Protein AF-A0A3B9D302-F1 (afdb_monomer)

Solvent-accessible surface area (backbone atoms only — not comparable to full-atom values): 5746 Å² total; per-residue (Å²): 90,82,48,61,68,98,59,25,64,59,91,90,47,84,28,85,63,67,71,75,46,76,52,78,63,96,86,53,63,49,58,57,84,96,60,88,85,84,70,48,58,90,78,43,80,75,22,74,51,73,34,14,52,52,15,31,55,36,42,57,72,78,44,85,58,67,58,36,80,77,82,58,65,63,34,53,75,69,70,45,78,59,70,29,50,56,65,87,34,58,109

Structure (mmCIF, N/CA/C/O backbone):
data_AF-A0A3B9D302-F1
#
_entry.id   AF-A0A3B9D302-F1
#
loop_
_atom_site.group_PDB
_atom_site.id
_atom_site.type_symbol
_atom_site.label_atom_id
_atom_site.label_alt_id
_atom_site.label_comp_id
_atom_site.label_asym_id
_atom_site.label_entity_id
_atom_site.label_seq_id
_atom_site.pdbx_PDB_ins_code
_atom_site.Cartn_x
_atom_site.Cartn_y
_atom_site.Cartn_z
_atom_site.occupancy
_atom_site.B_iso_or_equiv
_atom_site.auth_seq_id
_atom_site.auth_comp_id
_atom_site.auth_asym_id
_atom_site.auth_atom_id
_atom_site.pdbx_PDB_model_num
ATOM 1 N N . ILE A 1 1 ? -5.709 -6.239 11.848 1.00 92.88 1 ILE A N 1
ATOM 2 C CA . ILE A 1 1 ? -4.872 -7.411 11.498 1.00 92.88 1 ILE A CA 1
ATOM 3 C C . ILE A 1 1 ? -4.511 -7.300 10.029 1.00 92.88 1 ILE A C 1
ATOM 5 O O . ILE A 1 1 ? -5.396 -7.041 9.221 1.00 92.88 1 ILE A O 1
ATOM 9 N N . LEU A 1 2 ? -3.229 -7.468 9.716 1.00 94.69 2 LEU A N 1
ATOM 10 C CA . LEU A 1 2 ? -2.704 -7.562 8.357 1.00 94.69 2 LEU A CA 1
ATOM 11 C C . LEU A 1 2 ? -2.123 -8.963 8.204 1.00 94.69 2 LEU A C 1
ATOM 13 O O . LEU A 1 2 ? -1.272 -9.352 9.000 1.00 94.69 2 LEU A O 1
ATOM 17 N N . TYR A 1 3 ? -2.607 -9.720 7.228 1.00 94.94 3 TYR A N 1
ATOM 18 C CA . TYR A 1 3 ? -2.095 -11.045 6.907 1.00 94.94 3 TYR A CA 1
ATOM 19 C C . TYR A 1 3 ? -1.771 -11.106 5.418 1.00 94.94 3 TYR A C 1
ATOM 21 O O . TYR A 1 3 ? -2.653 -10.936 4.578 1.00 94.94 3 TYR A O 1
ATOM 29 N N . PHE A 1 4 ? -0.500 -11.318 5.106 1.00 92.88 4 PHE A N 1
ATOM 30 C CA . PHE A 1 4 ? 0.017 -11.441 3.749 1.00 92.88 4 PHE A CA 1
ATOM 31 C C . PHE A 1 4 ? 1.288 -12.301 3.786 1.00 92.88 4 PHE A C 1
ATOM 33 O O . PHE A 1 4 ? 1.976 -12.311 4.814 1.00 92.88 4 PHE A O 1
ATOM 40 N N . PRO A 1 5 ? 1.590 -13.066 2.726 1.00 89.62 5 PRO A N 1
ATOM 41 C CA . PRO A 1 5 ? 2.839 -13.808 2.651 1.00 89.62 5 PRO A CA 1
ATOM 42 C C . PRO A 1 5 ? 3.998 -12.848 2.366 1.00 89.62 5 PRO A C 1
ATOM 44 O O . PRO A 1 5 ? 3.798 -11.774 1.805 1.00 89.62 5 PRO A O 1
ATOM 47 N N . GLU A 1 6 ? 5.218 -13.256 2.709 1.00 84.12 6 GLU A N 1
ATOM 48 C CA . GLU A 1 6 ? 6.421 -12.478 2.392 1.00 84.12 6 GLU A CA 1
ATOM 49 C C . GLU A 1 6 ? 6.546 -12.215 0.882 1.00 84.12 6 GLU A C 1
ATOM 51 O O . GLU A 1 6 ? 6.888 -11.110 0.479 1.00 84.12 6 GLU A O 1
ATOM 56 N N . ASN A 1 7 ? 6.224 -13.218 0.058 1.00 79.88 7 ASN A N 1
ATOM 57 C CA . ASN A 1 7 ? 6.350 -13.175 -1.396 1.00 79.88 7 ASN A CA 1
ATOM 58 C C . ASN A 1 7 ? 5.213 -13.954 -2.079 1.00 79.88 7 ASN A C 1
ATOM 60 O O . ASN A 1 7 ? 4.529 -14.770 -1.450 1.00 79.88 7 ASN A O 1
ATOM 64 N N . GLY A 1 8 ? 5.026 -13.715 -3.380 1.00 81.56 8 GLY A N 1
ATOM 65 C CA . GLY A 1 8 ? 4.165 -14.538 -4.226 1.00 81.56 8 GLY A CA 1
ATOM 66 C C . GLY A 1 8 ? 4.788 -15.900 -4.555 1.00 81.56 8 GLY A C 1
ATOM 67 O O . GLY A 1 8 ? 5.988 -16.120 -4.408 1.00 81.56 8 GLY A O 1
ATOM 68 N N . GLU A 1 9 ? 3.958 -16.817 -5.044 1.00 82.31 9 GLU A N 1
ATOM 69 C CA . GLU A 1 9 ? 4.388 -18.113 -5.585 1.00 82.31 9 GLU A CA 1
ATOM 70 C C . GLU A 1 9 ? 5.125 -17.901 -6.933 1.00 82.31 9 GLU A C 1
ATOM 72 O O . GLU A 1 9 ? 4.763 -16.999 -7.690 1.00 82.31 9 GLU A O 1
ATOM 77 N N . GLY A 1 10 ? 6.175 -18.679 -7.226 1.00 78.75 10 GLY A N 1
ATOM 78 C CA . GLY A 1 10 ? 7.025 -18.511 -8.421 1.00 78.75 10 GLY A CA 1
ATOM 79 C C . GLY A 1 10 ? 6.994 -19.675 -9.423 1.00 78.75 10 GLY A C 1
ATOM 80 O O . GLY A 1 10 ? 7.518 -19.558 -10.526 1.00 78.75 10 GLY A O 1
ATOM 81 N N . HIS A 1 11 ? 6.395 -20.809 -9.064 1.00 80.44 11 HIS A N 1
ATOM 82 C CA . HIS A 1 11 ? 6.259 -22.009 -9.890 1.00 80.44 11 HIS A CA 1
ATOM 83 C C . HIS A 1 11 ? 5.306 -21.772 -11.068 1.00 80.44 11 HIS A C 1
ATOM 85 O O . HIS A 1 11 ? 5.549 -22.288 -12.158 1.00 80.44 11 HIS A O 1
ATOM 91 N N . HIS A 1 12 ? 4.269 -20.945 -10.903 1.00 73.56 12 HIS A N 1
ATOM 92 C CA . HIS A 1 12 ? 3.366 -20.550 -11.997 1.00 73.56 12 HIS A CA 1
ATOM 93 C C . HIS A 1 12 ? 3.004 -19.059 -12.000 1.00 73.56 12 HIS A C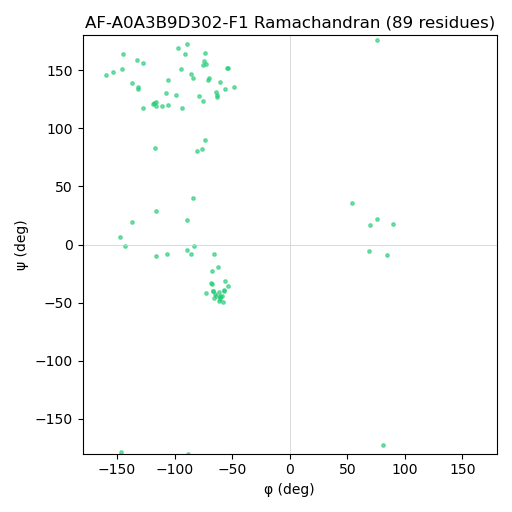 1
ATOM 95 O O . HIS A 1 12 ? 2.012 -18.650 -12.605 1.00 73.56 12 HIS A O 1
ATOM 101 N N . SER A 1 13 ? 3.801 -18.237 -11.326 1.00 72.00 13 SER A N 1
ATOM 102 C CA . SER A 1 13 ? 3.634 -16.787 -11.275 1.00 72.00 13 SER A CA 1
ATOM 103 C C . SER A 1 13 ? 5.007 -16.112 -11.190 1.00 72.00 13 SER A C 1
ATOM 105 O O . SER A 1 13 ? 6.045 -16.764 -11.259 1.00 72.00 13 SER A O 1
ATOM 107 N N . TRP A 1 14 ? 5.023 -14.787 -11.106 1.00 78.75 14 TRP A N 1
ATOM 108 C CA . TRP A 1 14 ? 6.241 -13.979 -11.085 1.00 78.75 14 TRP A CA 1
ATOM 109 C C . TRP A 1 14 ? 6.788 -13.748 -9.672 1.00 78.75 14 TRP A C 1
ATOM 111 O O . TRP A 1 14 ? 7.837 -13.131 -9.523 1.00 78.75 14 TRP A O 1
ATOM 121 N N . GLY A 1 15 ? 6.082 -14.198 -8.630 1.00 86.12 15 GLY A N 1
ATOM 122 C CA . GLY A 1 15 ? 6.460 -13.984 -7.229 1.00 86.12 15 GLY A CA 1
ATOM 123 C C . GLY A 1 15 ? 6.360 -12.533 -6.734 1.00 86.12 15 GLY A C 1
ATOM 124 O O . GLY A 1 15 ? 6.522 -12.289 -5.542 1.00 86.12 15 GLY A O 1
ATOM 125 N N . THR A 1 16 ? 6.057 -11.576 -7.614 1.00 86.88 16 THR A N 1
ATOM 126 C CA . THR A 1 16 ? 6.006 -10.132 -7.322 1.00 86.88 16 THR A CA 1
ATOM 127 C C . THR A 1 16 ? 4.665 -9.657 -6.768 1.00 86.88 16 THR A C 1
ATOM 129 O O . THR A 1 16 ? 4.543 -8.510 -6.344 1.00 86.88 16 THR A O 1
ATOM 132 N N . GLU A 1 17 ? 3.649 -10.522 -6.765 1.00 88.19 17 GLU A N 1
ATOM 133 C CA . GLU A 1 17 ? 2.290 -10.183 -6.350 1.00 88.19 17 GLU A CA 1
ATOM 134 C C . GLU A 1 17 ? 1.746 -11.223 -5.377 1.00 88.19 17 GLU A C 1
ATOM 136 O O . GLU A 1 17 ? 1.857 -12.432 -5.598 1.00 88.19 17 GLU A O 1
ATOM 141 N N . ALA A 1 18 ? 1.112 -10.743 -4.311 1.00 88.62 18 ALA A N 1
ATOM 142 C CA . ALA A 1 18 ? 0.522 -11.581 -3.283 1.00 88.62 18 ALA A CA 1
ATOM 143 C C . ALA A 1 18 ? -0.757 -10.951 -2.710 1.00 88.62 18 ALA A C 1
ATOM 145 O O . ALA A 1 18 ? -0.891 -9.724 -2.693 1.00 88.62 18 ALA A O 1
ATOM 146 N N . PRO A 1 19 ? -1.712 -11.768 -2.227 1.00 90.62 19 PRO A N 1
ATOM 147 C CA . PRO A 1 19 ? -2.910 -11.253 -1.584 1.00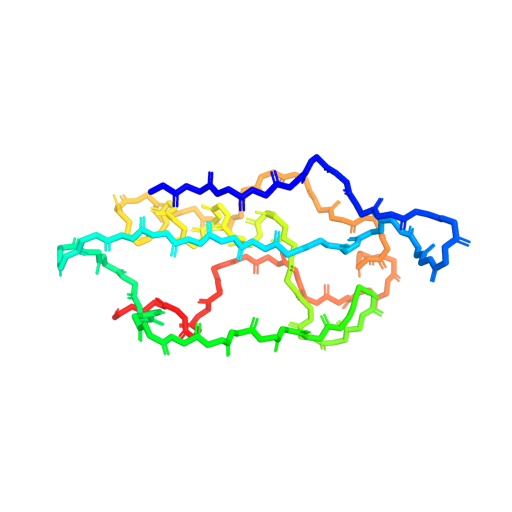 90.62 19 PRO A CA 1
ATOM 148 C C . PRO A 1 19 ? -2.595 -10.648 -0.212 1.00 90.62 19 PRO A C 1
ATOM 150 O O . PRO A 1 19 ? -1.830 -11.208 0.573 1.00 90.62 19 PRO A O 1
ATOM 153 N N . PHE A 1 20 ? -3.275 -9.546 0.100 1.00 93.38 20 PHE A N 1
ATOM 154 C CA . PHE A 1 20 ? -3.361 -8.982 1.443 1.00 93.38 20 PHE A CA 1
ATOM 155 C C . PHE A 1 20 ? -4.758 -9.225 2.003 1.00 93.38 20 PHE A C 1
ATOM 157 O O . PHE A 1 20 ? -5.761 -8.900 1.367 1.00 93.38 20 PHE A O 1
ATOM 164 N N . ILE A 1 21 ? -4.823 -9.756 3.220 1.00 95.19 21 ILE A N 1
ATOM 165 C CA . ILE A 1 21 ? -6.046 -9.820 4.012 1.00 95.19 21 ILE A CA 1
ATOM 166 C C . ILE A 1 21 ? -5.927 -8.778 5.113 1.00 95.19 21 ILE A C 1
ATOM 168 O O . ILE A 1 21 ? -5.025 -8.832 5.954 1.00 95.19 21 ILE A O 1
ATOM 172 N N . VAL A 1 22 ? -6.856 -7.829 5.113 1.00 95.38 22 VAL A N 1
ATOM 173 C CA . VAL A 1 22 ? -6.918 -6.776 6.120 1.00 95.38 22 VAL A CA 1
ATOM 174 C C . VAL A 1 22 ? -8.238 -6.893 6.864 1.00 95.38 22 VAL A C 1
ATOM 176 O O . VAL A 1 22 ? -9.308 -6.830 6.267 1.00 95.38 22 VAL A O 1
ATOM 179 N N . LEU A 1 23 ? -8.147 -7.075 8.178 1.00 95.19 23 LEU A N 1
ATOM 180 C CA . LEU A 1 23 ? -9.295 -7.116 9.079 1.00 95.19 23 LEU A CA 1
ATOM 181 C C . LEU A 1 23 ? -9.168 -5.963 10.067 1.00 95.19 23 LEU A C 1
ATOM 183 O O . LEU A 1 23 ? -8.177 -5.882 10.801 1.00 95.19 23 LEU A O 1
ATOM 187 N N . ALA A 1 24 ? -10.160 -5.085 10.095 1.00 94.31 24 ALA A N 1
ATOM 188 C CA . ALA A 1 24 ? -10.220 -3.947 11.000 1.00 94.31 24 ALA A CA 1
ATOM 189 C C . ALA A 1 24 ? -11.604 -3.865 11.659 1.00 94.31 24 ALA A C 1
ATOM 191 O O . ALA A 1 24 ? -12.558 -4.460 11.162 1.00 94.31 24 ALA A O 1
ATOM 192 N N . GLY A 1 25 ? -11.682 -3.178 12.800 1.00 93.31 25 GLY A N 1
ATOM 193 C CA . GLY A 1 25 ? -12.956 -2.858 13.449 1.00 93.31 25 GLY A CA 1
ATOM 194 C C . GLY A 1 25 ? -13.547 -1.546 12.933 1.00 93.31 25 GLY A C 1
ATOM 195 O O . GLY A 1 25 ? -12.925 -0.858 12.126 1.00 93.31 25 GLY A O 1
ATOM 196 N N . ASP A 1 26 ? -14.706 -1.171 13.468 1.00 90.69 26 ASP A N 1
ATOM 197 C CA . ASP A 1 26 ? -15.520 -0.043 12.984 1.00 90.69 26 ASP A CA 1
ATOM 198 C C . ASP A 1 26 ? -14.832 1.331 13.075 1.00 90.69 26 ASP A C 1
ATOM 200 O O . ASP A 1 26 ? -15.200 2.256 12.361 1.00 90.69 26 ASP A O 1
ATOM 204 N N . ASN A 1 27 ? -13.792 1.462 13.904 1.00 91.69 27 ASN A N 1
ATOM 205 C CA . ASN A 1 27 ? -12.999 2.689 14.039 1.00 91.69 27 ASN A CA 1
ATOM 206 C C . ASN A 1 27 ? -11.805 2.750 13.063 1.00 91.69 27 ASN A C 1
ATOM 208 O O . ASN A 1 27 ? -10.817 3.436 13.331 1.00 91.69 27 ASN A O 1
ATOM 212 N N . CYS A 1 28 ? -11.841 1.993 11.963 1.00 93.62 28 CYS A N 1
ATOM 213 C CA . CYS A 1 28 ? -10.815 2.061 10.929 1.00 93.62 28 CYS A CA 1
ATOM 214 C C . CYS A 1 28 ? -10.995 3.321 10.079 1.00 93.62 28 CYS A C 1
ATOM 216 O O . CYS A 1 28 ? -12.042 3.507 9.466 1.00 93.62 28 CYS A O 1
ATOM 218 N N . ASN A 1 29 ? -9.960 4.156 9.990 1.00 94.19 29 ASN A N 1
ATOM 219 C CA . ASN A 1 29 ? -10.006 5.389 9.201 1.00 94.19 29 ASN A CA 1
ATOM 220 C C . ASN A 1 29 ? -9.687 5.170 7.706 1.00 94.19 29 A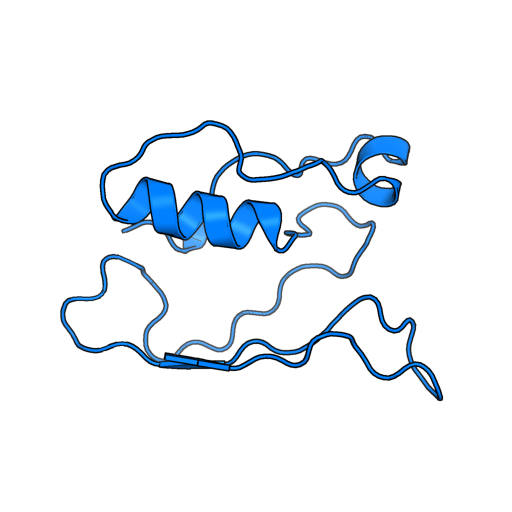SN A C 1
ATOM 222 O O . ASN A 1 29 ? -8.925 5.933 7.118 1.00 94.19 29 ASN A O 1
ATOM 226 N N . LEU A 1 30 ? -10.190 4.079 7.121 1.00 95.12 30 LEU A N 1
ATOM 227 C CA . LEU A 1 30 ? -9.990 3.724 5.714 1.00 95.12 30 LEU A CA 1
ATOM 228 C C . LEU A 1 30 ? -11.299 3.229 5.084 1.00 95.12 30 LEU A C 1
ATOM 230 O O . LEU A 1 30 ? -11.996 2.400 5.674 1.00 95.12 30 LEU A O 1
ATOM 234 N N . ASP A 1 31 ? -11.579 3.640 3.846 1.00 94.44 31 ASP A N 1
ATOM 235 C CA . ASP A 1 31 ? -12.705 3.140 3.046 1.00 94.44 31 ASP A CA 1
ATOM 236 C C . ASP A 1 31 ? -12.377 1.789 2.386 1.00 94.44 31 ASP A C 1
ATOM 238 O O . ASP A 1 31 ? -11.998 1.687 1.215 1.00 94.44 31 ASP A O 1
ATOM 242 N N . MET A 1 32 ? -12.499 0.710 3.161 1.00 92.06 32 MET A N 1
ATOM 243 C CA . MET A 1 32 ? -12.148 -0.637 2.694 1.00 92.06 32 MET A CA 1
ATOM 244 C C . MET A 1 32 ? -13.061 -1.766 3.190 1.00 92.06 32 MET A C 1
ATOM 246 O O . MET A 1 32 ? -12.872 -2.929 2.821 1.00 92.06 32 MET A O 1
ATOM 250 N N . THR A 1 33 ? -14.062 -1.450 4.012 1.00 92.38 33 THR A N 1
ATOM 251 C CA . THR A 1 33 ? -14.928 -2.444 4.657 1.00 92.38 33 THR A CA 1
ATOM 252 C C . THR A 1 33 ? -15.735 -3.244 3.637 1.00 92.38 33 THR A C 1
ATOM 254 O O . THR A 1 33 ? -16.442 -2.684 2.806 1.00 92.38 33 THR A O 1
ATOM 257 N N . GLY A 1 34 ? -15.657 -4.577 3.715 1.00 92.50 34 GLY A N 1
ATOM 258 C CA . GLY A 1 34 ? -16.456 -5.480 2.878 1.00 92.50 34 GLY A CA 1
ATOM 259 C C . GLY A 1 34 ? -16.069 -5.501 1.395 1.00 92.50 34 GLY A C 1
ATOM 260 O O . GLY A 1 34 ? -16.855 -5.971 0.572 1.00 92.50 34 GLY A O 1
ATOM 261 N N . ARG A 1 35 ? -14.882 -4.999 1.030 1.00 92.00 35 ARG A N 1
ATOM 262 C CA . ARG A 1 35 ? -14.447 -4.873 -0.368 1.00 92.00 35 ARG A CA 1
ATOM 263 C C . ARG A 1 35 ? -13.395 -5.916 -0.739 1.00 92.00 35 ARG A C 1
ATOM 265 O O . ARG A 1 35 ? -12.465 -6.181 0.015 1.00 92.00 35 ARG A O 1
ATOM 272 N N . TYR A 1 36 ? -13.500 -6.438 -1.960 1.00 94.94 36 TYR A N 1
ATOM 273 C CA . TYR A 1 36 ? -12.368 -7.026 -2.675 1.00 94.94 36 TYR A CA 1
ATOM 274 C C . TYR A 1 36 ? -11.753 -5.941 -3.558 1.00 94.94 36 TYR A C 1
ATOM 276 O O . TYR A 1 36 ? -12.417 -5.417 -4.453 1.00 94.94 36 TYR A O 1
ATOM 284 N N . ILE A 1 37 ? -10.497 -5.588 -3.295 1.00 93.50 37 ILE A N 1
ATOM 285 C CA . ILE A 1 37 ? -9.774 -4.558 -4.042 1.00 93.50 37 ILE A CA 1
ATOM 286 C C . ILE A 1 37 ? -8.681 -5.249 -4.851 1.00 93.50 37 ILE A C 1
ATOM 288 O O . ILE A 1 37 ? -7.782 -5.871 -4.288 1.00 93.50 37 ILE A O 1
ATOM 292 N N . ARG A 1 38 ? -8.752 -5.123 -6.178 1.00 93.56 38 ARG A N 1
ATOM 293 C CA . ARG A 1 38 ? -7.694 -5.552 -7.093 1.00 93.56 38 ARG A CA 1
ATOM 294 C C . ARG A 1 38 ? -7.137 -4.334 -7.807 1.00 93.56 38 ARG A C 1
ATOM 296 O O . ARG A 1 38 ? -7.861 -3.646 -8.520 1.00 93.56 38 ARG A O 1
ATOM 303 N N . LEU A 1 39 ? -5.853 -4.088 -7.605 1.00 93.88 39 LEU A N 1
ATOM 304 C CA . LEU A 1 39 ? -5.113 -3.049 -8.307 1.00 93.88 39 LEU A CA 1
ATOM 305 C C . LEU A 1 39 ? -4.483 -3.613 -9.589 1.00 93.88 39 LEU A C 1
ATOM 307 O O . LEU A 1 39 ? -4.405 -4.838 -9.738 1.00 93.88 39 LEU A O 1
ATOM 311 N N . PRO A 1 40 ? -4.052 -2.746 -10.524 1.00 95.56 40 PRO A N 1
ATOM 312 C CA . PRO A 1 40 ? -3.304 -3.168 -11.702 1.00 95.56 40 PRO A CA 1
ATOM 313 C C . PRO A 1 40 ? -2.069 -3.987 -11.332 1.00 95.56 40 PRO A C 1
ATOM 315 O O . PRO A 1 40 ? -1.499 -3.816 -10.252 1.00 95.56 40 PRO A O 1
ATOM 318 N N . TYR A 1 41 ? -1.667 -4.873 -12.240 1.00 93.38 41 TYR A N 1
ATOM 319 C CA . TYR A 1 41 ? -0.562 -5.791 -11.998 1.00 93.38 41 TYR A CA 1
ATOM 320 C C . TYR A 1 41 ? 0.797 -5.076 -12.025 1.00 93.38 41 TYR A C 1
ATOM 322 O O . TYR A 1 41 ? 0.932 -4.013 -12.642 1.00 93.38 41 TYR A O 1
ATOM 330 N N . HIS A 1 42 ? 1.798 -5.646 -11.350 1.00 94.00 42 HIS A N 1
ATOM 331 C CA . HIS A 1 42 ? 3.140 -5.067 -11.199 1.00 94.00 42 HIS A CA 1
ATOM 332 C C . HIS A 1 42 ? 3.714 -4.583 -12.536 1.00 94.00 42 HIS A C 1
ATOM 334 O O . HIS A 1 42 ? 3.599 -5.244 -13.572 1.00 94.00 42 HIS A O 1
ATOM 340 N N . GLY A 1 43 ? 4.305 -3.387 -12.523 1.00 94.31 43 GLY A N 1
ATOM 341 C CA . GLY A 1 43 ? 4.888 -2.769 -13.711 1.00 94.31 43 GLY A CA 1
ATOM 342 C C . GLY A 1 43 ? 3.878 -2.184 -14.705 1.00 94.31 43 GLY A C 1
ATOM 343 O O . GLY A 1 43 ? 4.244 -2.037 -15.875 1.00 94.31 43 GLY A O 1
ATOM 344 N N . ASN A 1 44 ? 2.650 -1.866 -14.276 1.00 96.50 44 ASN A N 1
ATOM 345 C CA . ASN A 1 44 ? 1.619 -1.219 -15.100 1.00 96.50 44 ASN A CA 1
ATOM 346 C C . ASN A 1 44 ? 1.057 0.018 -14.417 1.00 96.50 44 ASN A C 1
ATOM 348 O O . ASN A 1 44 ? 1.103 0.160 -13.194 1.00 96.50 44 ASN A O 1
ATOM 352 N N . GLU A 1 45 ? 0.514 0.917 -15.232 1.00 97.31 45 GLU A N 1
ATOM 353 C CA . GLU A 1 45 ? -0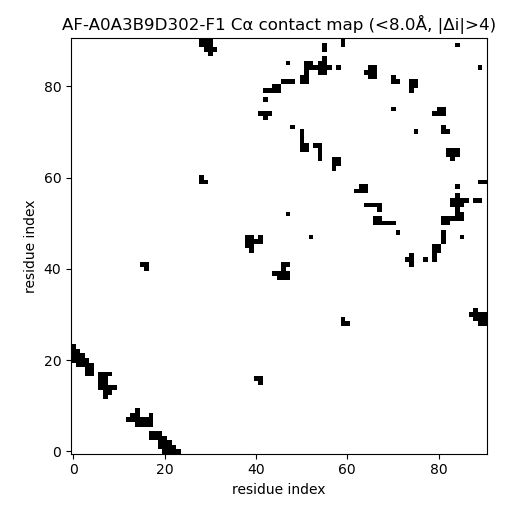.083 2.154 -14.756 1.00 97.31 45 GLU A CA 1
ATOM 354 C C . GLU A 1 45 ? -1.184 1.882 -13.723 1.00 97.31 45 GLU A C 1
ATOM 356 O O . GLU A 1 45 ? -2.021 0.993 -13.882 1.00 97.31 45 GLU A O 1
ATOM 361 N N . GLY A 1 46 ? -1.140 2.636 -12.625 1.00 96.19 46 GLY A N 1
ATOM 362 C CA . GLY A 1 46 ? -2.075 2.505 -11.5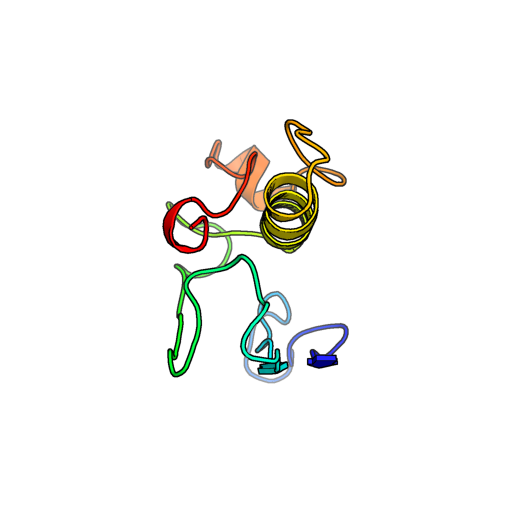14 1.00 96.19 46 GLY A CA 1
ATOM 363 C C . GLY A 1 46 ? -1.718 1.437 -10.475 1.00 96.19 46 GLY A C 1
ATOM 364 O O . GLY A 1 46 ? -2.336 1.452 -9.408 1.00 96.19 46 GLY A O 1
ATOM 365 N N . HIS A 1 47 ? -0.713 0.579 -10.707 1.00 96.81 47 HIS A N 1
ATOM 366 C CA . HIS A 1 47 ? -0.210 -0.354 -9.688 1.00 96.81 47 HIS A CA 1
ATOM 367 C C . HIS A 1 47 ? 0.179 0.387 -8.395 1.00 96.81 47 HIS A C 1
ATOM 369 O O . HIS A 1 47 ? 0.521 1.574 -8.417 1.00 96.81 47 HIS A O 1
ATOM 375 N N . LYS A 1 48 ? 0.086 -0.302 -7.253 1.00 96.50 48 LYS A N 1
ATOM 376 C CA . LYS A 1 48 ? 0.512 0.225 -5.952 1.00 96.50 48 LYS A CA 1
ATOM 377 C C . LYS A 1 48 ? 1.370 -0.807 -5.245 1.00 96.50 48 LYS A C 1
ATOM 379 O O . LYS A 1 48 ? 1.008 -1.979 -5.182 1.00 96.50 48 LYS A O 1
ATOM 384 N N . THR A 1 49 ? 2.483 -0.337 -4.705 1.00 95.69 49 THR A N 1
ATOM 385 C CA . THR A 1 49 ? 3.462 -1.147 -3.989 1.00 95.69 49 THR A CA 1
ATOM 386 C C . THR A 1 49 ? 3.113 -1.225 -2.501 1.00 95.69 49 THR A C 1
ATOM 388 O O . THR A 1 49 ? 2.247 -0.503 -1.993 1.00 95.69 49 THR A O 1
ATOM 391 N N . ILE A 1 50 ? 3.844 -2.059 -1.760 1.00 94.44 50 ILE A N 1
ATOM 392 C CA . ILE A 1 50 ? 3.815 -2.051 -0.290 1.00 94.44 50 ILE A CA 1
ATOM 393 C C . ILE A 1 50 ? 4.166 -0.658 0.275 1.00 94.44 50 ILE A C 1
ATOM 395 O O . ILE A 1 50 ? 3.607 -0.259 1.299 1.00 94.44 50 ILE A O 1
ATOM 399 N N . GLY A 1 51 ? 5.016 0.115 -0.412 1.00 96.38 51 GLY A N 1
ATOM 400 C CA . GLY A 1 51 ? 5.324 1.500 -0.048 1.00 96.38 51 GLY A CA 1
ATOM 401 C C . GLY A 1 51 ? 4.080 2.389 -0.061 1.00 96.38 51 GLY A C 1
ATOM 402 O O . GLY A 1 51 ? 3.807 3.093 0.915 1.00 96.38 51 GLY A O 1
ATOM 403 N N . ASN A 1 52 ? 3.237 2.294 -1.097 1.00 97.62 52 ASN A N 1
ATOM 404 C CA . ASN A 1 52 ? 1.953 3.006 -1.126 1.00 97.62 52 ASN A CA 1
ATOM 405 C C . ASN A 1 52 ? 1.027 2.569 0.013 1.00 97.62 52 ASN A C 1
ATOM 407 O O . ASN A 1 52 ? 0.368 3.409 0.629 1.00 97.62 52 ASN A O 1
ATOM 411 N N . TRP A 1 53 ? 0.974 1.268 0.313 1.00 96.00 53 TRP A N 1
ATOM 412 C CA . TRP A 1 53 ? 0.130 0.749 1.389 1.00 96.00 53 TRP A CA 1
ATOM 413 C C . TRP A 1 53 ? 0.528 1.315 2.758 1.00 96.00 53 TRP A C 1
ATOM 415 O O . TRP A 1 53 ? -0.316 1.867 3.464 1.00 96.00 53 TRP A O 1
ATOM 425 N N . TYR A 1 54 ? 1.815 1.287 3.110 1.00 96.50 54 TYR A N 1
ATOM 426 C CA . TYR A 1 54 ? 2.281 1.882 4.367 1.00 96.50 54 TYR A CA 1
ATOM 427 C C . TYR A 1 54 ? 2.159 3.405 4.387 1.00 96.50 54 TYR A C 1
ATOM 429 O O . TYR A 1 54 ? 1.815 3.971 5.424 1.00 96.50 54 TYR A O 1
ATOM 437 N N . THR A 1 55 ? 2.347 4.070 3.245 1.00 98.25 55 THR A N 1
ATOM 438 C CA . THR A 1 55 ? 2.077 5.512 3.123 1.00 98.25 55 THR A CA 1
ATOM 439 C C . THR A 1 55 ? 0.615 5.819 3.453 1.00 98.25 55 THR A C 1
ATOM 441 O O . THR A 1 55 ? 0.346 6.733 4.227 1.00 98.25 55 THR A O 1
ATOM 444 N N . THR A 1 56 ? -0.320 5.013 2.937 1.00 97.12 56 THR A N 1
ATOM 445 C CA . THR A 1 56 ? -1.767 5.118 3.209 1.00 97.12 56 THR A CA 1
ATOM 446 C C . THR A 1 56 ? -2.059 5.000 4.700 1.00 97.12 56 THR A C 1
ATOM 448 O O . THR A 1 56 ? -2.726 5.862 5.260 1.00 97.12 56 THR A O 1
ATOM 451 N N . LEU A 1 57 ? -1.504 3.981 5.365 1.00 96.06 57 LEU A N 1
ATOM 452 C CA . LEU A 1 57 ? -1.675 3.791 6.806 1.00 96.06 57 LEU A CA 1
ATOM 453 C C . LEU A 1 57 ? -1.138 4.982 7.606 1.00 96.06 57 LEU A C 1
ATOM 455 O O . LEU A 1 57 ? -1.822 5.497 8.482 1.00 96.06 57 LEU A O 1
ATOM 459 N N . LEU A 1 58 ? 0.065 5.461 7.301 1.00 96.62 58 LEU A N 1
ATOM 460 C CA . LEU A 1 58 ? 0.651 6.588 8.028 1.00 96.62 58 LEU A CA 1
ATOM 461 C C . LEU A 1 58 ? -0.157 7.876 7.827 1.00 96.62 58 LEU A C 1
ATOM 463 O O . LEU A 1 58 ? -0.457 8.570 8.797 1.00 96.62 58 LEU A O 1
ATOM 467 N N . ASN A 1 59 ? -0.590 8.143 6.595 1.00 96.62 59 ASN A N 1
ATOM 468 C CA . ASN A 1 59 ? -1.391 9.319 6.271 1.00 96.62 59 ASN A CA 1
ATOM 469 C C . ASN A 1 59 ? -2.781 9.259 6.934 1.00 96.62 59 ASN A C 1
ATOM 471 O O . ASN A 1 59 ? -3.239 10.264 7.472 1.00 96.62 59 ASN A O 1
ATOM 475 N N . ALA A 1 60 ? -3.421 8.085 6.977 1.00 95.81 60 ALA A N 1
ATOM 476 C CA . ALA A 1 60 ? -4.744 7.904 7.583 1.00 95.81 60 ALA A CA 1
ATOM 477 C C . ALA A 1 60 ? -4.758 8.090 9.110 1.00 95.81 60 ALA A C 1
ATOM 479 O O . ALA A 1 60 ? -5.802 8.405 9.678 1.00 95.81 60 ALA A O 1
ATOM 480 N N . TYR A 1 61 ? -3.615 7.923 9.783 1.00 94.38 61 TYR A N 1
ATOM 481 C CA . TYR A 1 61 ? -3.499 8.031 11.243 1.00 94.38 61 TYR A CA 1
ATOM 482 C C . TYR A 1 61 ? -2.602 9.198 11.697 1.00 94.38 61 TYR A C 1
ATOM 484 O O . TYR A 1 61 ? -2.024 9.159 12.782 1.00 94.38 61 TYR A O 1
ATOM 492 N N . GLY A 1 62 ? -2.522 10.266 10.894 1.00 89.69 62 GLY A N 1
ATOM 493 C CA . GLY A 1 62 ? -1.967 11.558 11.322 1.00 89.69 62 GLY A CA 1
ATOM 494 C C . GLY A 1 62 ? -0.461 11.743 11.119 1.00 89.69 62 GLY A C 1
ATOM 495 O O . GLY A 1 62 ? 0.116 12.650 11.715 1.00 89.69 62 GLY A O 1
ATOM 496 N N . ASN 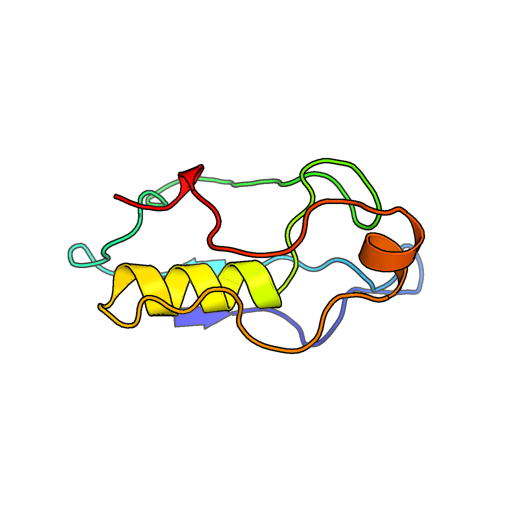A 1 63 ? 0.178 10.927 10.277 1.00 91.56 63 ASN A N 1
ATOM 497 C CA . ASN A 1 63 ? 1.571 11.098 9.864 1.00 91.56 63 ASN A CA 1
ATOM 498 C C . ASN A 1 63 ? 1.665 11.348 8.341 1.00 91.56 63 ASN A C 1
ATOM 500 O O . ASN A 1 63 ? 1.876 10.400 7.576 1.00 91.56 63 ASN A O 1
ATOM 504 N N . PRO A 1 64 ? 1.475 12.601 7.882 1.00 87.19 64 PRO A N 1
ATOM 505 C CA . PRO A 1 64 ? 1.427 12.942 6.463 1.00 87.19 64 PRO A CA 1
ATOM 506 C C . PRO A 1 64 ? 2.835 12.963 5.856 1.00 87.19 64 PRO A C 1
ATOM 508 O O . PRO A 1 64 ? 3.473 14.009 5.735 1.00 87.19 64 PRO A O 1
ATOM 511 N N . ILE A 1 65 ? 3.329 11.784 5.489 1.00 95.81 65 ILE A N 1
ATOM 512 C CA . ILE A 1 65 ? 4.574 11.618 4.736 1.00 95.81 65 ILE A CA 1
ATOM 513 C C . ILE A 1 65 ? 4.286 11.516 3.238 1.00 95.81 65 ILE A C 1
ATOM 515 O O . ILE A 1 65 ? 3.243 10.996 2.837 1.00 95.81 65 ILE A O 1
ATOM 519 N N . GLU A 1 66 ? 5.241 11.948 2.416 1.00 95.81 66 GLU A N 1
ATOM 520 C CA . GLU A 1 66 ? 5.147 11.841 0.956 1.00 95.81 66 GLU A CA 1
ATOM 521 C C . GLU A 1 66 ? 5.160 10.378 0.485 1.00 95.81 66 GLU A C 1
ATOM 523 O O . GLU A 1 66 ? 4.339 9.976 -0.341 1.00 95.81 66 GLU A O 1
ATOM 528 N N . HIS A 1 67 ? 6.074 9.564 1.017 1.00 97.19 67 HIS A N 1
ATOM 529 C CA . HIS A 1 67 ? 6.170 8.146 0.690 1.00 97.19 67 HIS A CA 1
ATOM 530 C C . HIS A 1 67 ? 6.927 7.362 1.764 1.00 97.19 67 HIS A C 1
ATOM 532 O O . HIS A 1 67 ? 7.870 7.869 2.372 1.00 97.19 67 HIS A O 1
ATOM 538 N N . TYR A 1 68 ? 6.514 6.118 1.987 1.00 97.50 68 TYR A N 1
ATOM 539 C CA . TYR A 1 68 ? 7.185 5.170 2.864 1.00 97.50 68 TYR A CA 1
ATOM 540 C C . TYR A 1 68 ? 8.069 4.207 2.068 1.00 97.50 68 TYR A C 1
ATOM 542 O O . TYR A 1 68 ? 7.572 3.502 1.191 1.00 97.50 68 TYR A O 1
ATOM 550 N N . GLY A 1 69 ? 9.331 4.084 2.482 1.00 96.31 69 GLY A N 1
ATOM 551 C CA . GLY A 1 69 ? 10.273 3.115 1.924 1.00 96.31 69 GLY A CA 1
ATOM 552 C C . GLY A 1 69 ? 10.907 3.562 0.608 1.00 96.31 69 GLY A C 1
ATOM 553 O O . GLY A 1 69 ? 10.748 4.705 0.177 1.00 96.31 69 GLY A O 1
ATOM 554 N N . ASP A 1 70 ? 11.651 2.642 -0.001 1.00 96.88 70 ASP A N 1
ATOM 555 C CA . ASP A 1 70 ? 12.349 2.888 -1.259 1.00 96.88 70 ASP A CA 1
ATOM 556 C C . ASP A 1 70 ? 11.433 2.643 -2.472 1.00 96.88 70 ASP A C 1
ATOM 558 O O . ASP A 1 70 ? 10.600 1.730 -2.441 1.00 96.88 70 ASP A O 1
ATOM 562 N N . PRO A 1 71 ? 11.602 3.407 -3.569 1.00 96.25 71 PRO A N 1
ATOM 563 C CA . PRO A 1 71 ? 10.878 3.164 -4.811 1.00 96.25 71 PRO A CA 1
ATOM 564 C C . PRO A 1 71 ? 11.163 1.776 -5.400 1.00 96.25 71 PRO A C 1
ATOM 566 O O . PRO A 1 71 ? 12.310 1.330 -5.470 1.00 96.25 71 PRO A O 1
ATOM 569 N N . ASP A 1 72 ? 10.124 1.131 -5.926 1.00 95.69 72 ASP A N 1
ATOM 570 C CA . ASP A 1 72 ? 10.252 -0.066 -6.751 1.00 95.69 72 ASP A CA 1
ATOM 571 C C . ASP A 1 72 ? 11.011 0.263 -8.047 1.00 95.69 72 ASP A C 1
ATOM 573 O O . ASP A 1 72 ? 10.714 1.231 -8.762 1.00 95.69 72 ASP A O 1
ATOM 577 N N . ILE A 1 73 ? 12.011 -0.569 -8.343 1.00 95.69 73 ILE A N 1
ATOM 578 C CA . ILE A 1 73 ? 12.956 -0.374 -9.447 1.00 95.69 73 ILE A CA 1
ATOM 579 C C . ILE A 1 73 ? 12.260 -0.489 -10.809 1.00 95.69 73 ILE A C 1
ATOM 581 O O . ILE A 1 73 ? 12.565 0.280 -11.723 1.00 95.69 73 ILE A O 1
ATOM 585 N N . GLU A 1 74 ? 11.327 -1.428 -10.971 1.00 94.94 74 GLU A N 1
ATOM 586 C CA . GLU A 1 74 ? 10.644 -1.662 -12.246 1.00 94.94 74 GLU A CA 1
ATOM 587 C C . G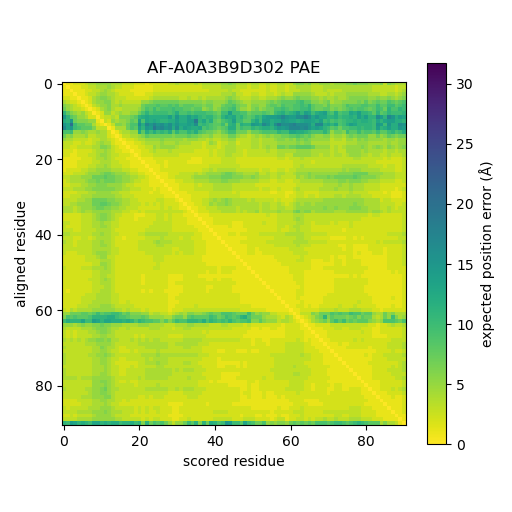LU A 1 74 ? 9.641 -0.548 -12.549 1.00 94.94 74 GLU A C 1
ATOM 589 O O . GLU A 1 74 ? 9.584 -0.039 -13.673 1.00 94.94 74 GLU A O 1
ATOM 594 N N . MET A 1 75 ? 8.901 -0.113 -11.531 1.00 96.50 75 MET A N 1
ATOM 595 C CA . MET A 1 75 ? 8.004 1.037 -11.610 1.00 96.50 75 MET A CA 1
ATOM 596 C C . MET A 1 75 ? 8.786 2.312 -11.952 1.00 96.50 75 MET A C 1
ATOM 598 O O . MET A 1 75 ? 8.399 3.049 -12.863 1.00 96.50 75 MET A O 1
ATOM 602 N N . ALA A 1 76 ? 9.937 2.533 -11.303 1.00 96.50 76 ALA A N 1
ATOM 603 C CA . ALA A 1 76 ? 10.806 3.682 -11.563 1.00 96.50 76 ALA A CA 1
ATOM 604 C C . ALA A 1 76 ? 11.378 3.655 -12.987 1.00 96.50 76 ALA A C 1
ATOM 606 O O . ALA A 1 76 ? 11.340 4.666 -13.692 1.00 96.50 76 ALA A O 1
ATOM 607 N N . ARG A 1 77 ? 11.844 2.487 -13.451 1.00 97.25 77 ARG A N 1
ATOM 608 C CA . ARG A 1 77 ? 12.347 2.287 -14.819 1.00 97.25 77 ARG A CA 1
ATOM 609 C C . ARG A 1 77 ? 11.301 2.649 -15.869 1.00 97.25 77 ARG A C 1
ATOM 611 O O . ARG A 1 77 ? 11.635 3.247 -16.891 1.00 97.25 77 ARG A O 1
ATOM 618 N N . LYS A 1 78 ? 10.038 2.314 -15.606 1.00 97.50 78 LYS A N 1
ATOM 619 C CA . LYS A 1 78 ? 8.893 2.636 -16.467 1.00 97.50 78 LYS A CA 1
ATOM 620 C C . LYS A 1 78 ? 8.332 4.045 -16.255 1.00 97.50 78 LYS A C 1
ATOM 622 O O . LYS A 1 78 ? 7.411 4.422 -16.972 1.00 97.50 78 LYS A O 1
ATOM 627 N N . LYS A 1 79 ? 8.893 4.828 -15.324 1.00 97.12 79 LYS A N 1
ATOM 628 C CA . LYS A 1 79 ? 8.410 6.164 -14.929 1.00 97.12 79 LYS A CA 1
ATOM 629 C C . LYS A 1 79 ? 6.933 6.161 -14.517 1.00 97.12 79 LYS A C 1
ATOM 631 O O . LYS A 1 79 ? 6.204 7.105 -14.808 1.00 97.12 79 LYS A O 1
ATOM 636 N N . LEU A 1 80 ? 6.498 5.080 -13.878 1.00 97.69 80 LEU A N 1
ATOM 637 C CA . LEU A 1 80 ? 5.142 4.950 -13.362 1.00 97.69 80 LEU A CA 1
ATOM 638 C C . LEU A 1 80 ? 5.042 5.608 -11.989 1.00 97.69 80 LEU A C 1
ATOM 640 O O . LEU A 1 80 ? 5.971 5.519 -11.183 1.00 97.69 80 LEU A O 1
ATOM 644 N N . ASP A 1 81 ? 3.898 6.237 -11.729 1.00 96.69 81 ASP A N 1
ATOM 645 C CA . ASP A 1 81 ? 3.595 6.777 -10.411 1.00 96.69 81 ASP A CA 1
ATOM 646 C C . ASP A 1 81 ? 3.512 5.653 -9.370 1.00 96.69 81 ASP A C 1
ATOM 648 O O . ASP A 1 81 ? 2.823 4.644 -9.557 1.00 96.69 81 ASP A O 1
ATOM 652 N N . GLN A 1 82 ? 4.240 5.840 -8.276 1.00 95.81 82 GLN A N 1
ATOM 653 C CA . GLN A 1 82 ? 4.356 4.884 -7.181 1.00 95.81 82 GLN A CA 1
ATOM 654 C C . GLN A 1 82 ? 4.526 5.562 -5.819 1.00 95.81 82 GLN A C 1
ATOM 656 O O . GLN A 1 82 ? 4.726 4.866 -4.828 1.00 95.81 82 GLN A O 1
ATOM 661 N N . THR A 1 83 ? 4.430 6.891 -5.730 1.00 97.06 83 THR A N 1
ATOM 662 C CA . THR A 1 83 ? 4.546 7.616 -4.456 1.00 97.06 83 THR A CA 1
ATOM 663 C C . THR A 1 83 ? 3.165 7.930 -3.874 1.00 97.06 83 THR A C 1
ATOM 665 O O . THR A 1 83 ? 2.136 7.696 -4.506 1.00 97.06 83 THR A O 1
ATOM 668 N N . GLY A 1 84 ? 3.111 8.387 -2.620 1.00 96.81 84 GLY A N 1
ATOM 669 C CA . GLY A 1 84 ? 1.852 8.774 -1.988 1.00 96.81 84 GLY A CA 1
ATOM 670 C C . GLY A 1 84 ? 0.950 7.626 -1.523 1.00 96.81 84 GLY A C 1
ATOM 671 O O . GLY A 1 84 ? 1.220 6.431 -1.699 1.00 96.81 84 GLY A O 1
ATOM 672 N N . ALA A 1 85 ? -0.141 8.029 -0.870 1.00 97.44 85 ALA A N 1
ATOM 673 C CA . ALA A 1 85 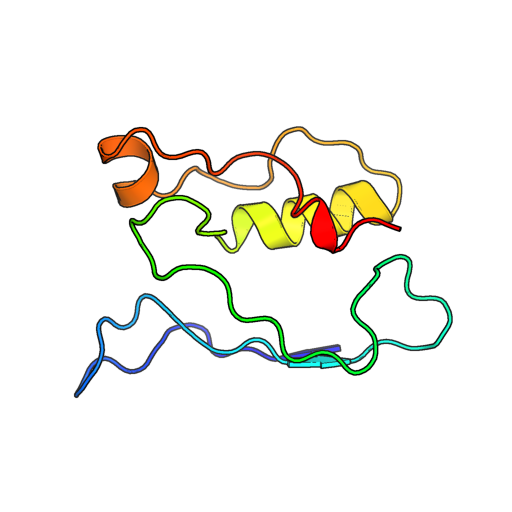? -1.186 7.142 -0.376 1.00 97.44 85 ALA A CA 1
ATOM 674 C C . ALA A 1 85 ? -2.099 6.636 -1.506 1.00 97.44 85 ALA A C 1
ATOM 676 O O . ALA A 1 85 ? -2.302 7.294 -2.529 1.00 97.44 85 ALA A O 1
ATOM 677 N N . ILE A 1 86 ? -2.714 5.475 -1.285 1.00 96.94 86 ILE A N 1
ATOM 678 C CA . ILE A 1 86 ? -3.763 4.918 -2.136 1.00 96.94 86 ILE A CA 1
ATOM 679 C C . ILE A 1 86 ? -5.044 5.722 -1.883 1.00 96.94 86 ILE A C 1
ATOM 681 O O . ILE A 1 86 ? -5.844 5.380 -1.019 1.00 96.94 86 ILE A O 1
ATOM 685 N N . GLN A 1 87 ? -5.232 6.795 -2.654 1.00 95.00 87 GLN A N 1
ATOM 686 C CA . GLN A 1 87 ? -6.289 7.792 -2.428 1.00 95.00 87 GLN A CA 1
ATOM 687 C C . GLN A 1 87 ? -7.700 7.200 -2.334 1.00 95.00 87 GLN A C 1
ATOM 689 O O . GLN A 1 87 ? -8.487 7.641 -1.510 1.00 95.00 87 GLN A O 1
ATOM 694 N N . GLN A 1 88 ? -8.010 6.157 -3.109 1.00 94.69 88 GLN A N 1
ATOM 695 C CA . GLN A 1 88 ? -9.324 5.497 -3.069 1.00 94.69 88 GLN A CA 1
ATOM 696 C C . GLN A 1 88 ? -9.652 4.781 -1.743 1.00 94.69 88 GLN A C 1
ATOM 698 O O . GLN A 1 88 ? -10.755 4.260 -1.615 1.00 94.69 88 GLN A O 1
ATOM 703 N N . LEU A 1 89 ? -8.690 4.665 -0.819 1.00 95.62 89 LEU A N 1
ATOM 704 C CA . LEU A 1 89 ? -8.883 4.080 0.513 1.00 95.62 89 LEU A CA 1
ATOM 705 C C . LEU A 1 89 ? -8.894 5.139 1.619 1.00 95.62 89 LEU A C 1
ATOM 707 O O . LEU A 1 89 ? -9.147 4.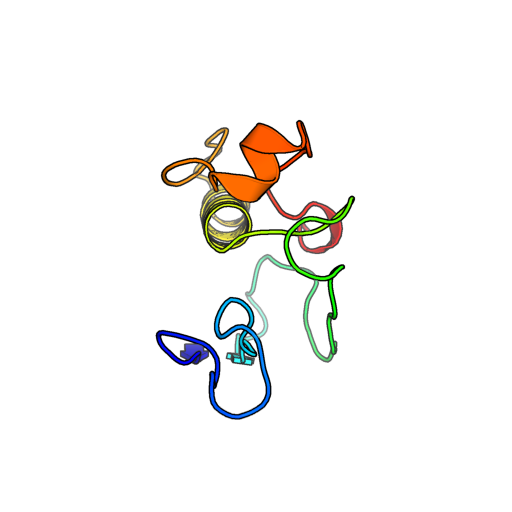795 2.769 1.00 95.62 89 LEU A O 1
ATOM 711 N N . MET A 1 90 ? -8.574 6.393 1.297 1.00 94.25 90 MET A N 1
ATOM 712 C CA . MET A 1 90 ? -8.577 7.487 2.262 1.00 94.25 90 MET A CA 1
ATOM 713 C C . MET A 1 90 ? -10.023 7.944 2.491 1.00 94.25 90 MET A C 1
ATOM 715 O O . MET A 1 90 ? -10.736 8.197 1.518 1.00 94.25 90 MET A O 1
ATOM 719 N N . SER A 1 91 ? -10.438 8.008 3.761 1.00 80.50 91 SER A N 1
ATOM 720 C CA . SER A 1 91 ? -11.764 8.482 4.188 1.00 80.50 91 SER A CA 1
ATOM 721 C C . SER A 1 91 ? -11.921 10.000 4.119 1.00 80.50 91 SER A C 1
ATOM 723 O O . SER A 1 91 ? -10.903 10.712 4.282 1.00 80.50 91 SER A O 1
#

Secondary structure (DSSP, 8-state):
-EE--SS---SSS-SS----EE---TT--BS-TT----PPPTTSTT---HHHHHHHHHHHTT---S--SPPPHHHHHTT----S--GGGB-

pLDDT: mean 92.9, std 5.56, range [72.0, 98.25]

Foldseek 3Di:
DKDKDPWDDVPPDPRHDTDIDDDDDPPDQWDCPPDDDDFDDPLDARDEDVFQVVLQVCCSVPNNDFTGDDDDPSCVVSVHDHTHHPVNTGD

Sequence (91 aa):
ILYFPENGEGHHSWGTEAPFIVLAGDNCNLDMTGRYIRLPYHGNEGHKTIGNWYTTLLNAYGNPIEHYGDPDIEMARKKLDQTGAIQQLMS

Radius of gyration: 13.62 Å; Cα contacts (8 Å, |Δi|>4): 132; chains: 1; bounding box: 29×35×30 Å

Mean predicted aligned error: 3.49 Å